Protein AF-A0A5C6QWK8-F1 (afdb_monomer_lite)

Foldseek 3Di:
DVCPVVVVVVCVVCVVVVVVVVVLVVVQVVLVVVVQFPDWAKDADPVRPDIDSIDGHRPVPPDD

Radius of gyration: 17.84 Å; chains: 1; bounding box: 49×16×43 Å

pLDDT: mean 92.24, std 10.81, range [50.44, 98.5]

Structure (mmCIF, N/CA/C/O backbone):
data_AF-A0A5C6QWK8-F1
#
_entry.id   AF-A0A5C6QWK8-F1
#
loop_
_atom_site.group_PDB
_atom_site.id
_atom_site.type_symbol
_atom_site.label_atom_id
_atom_site.label_alt_id
_atom_site.label_comp_id
_atom_site.label_asym_id
_atom_site.label_entity_id
_atom_site.label_seq_id
_atom_site.pdbx_PDB_ins_code
_atom_site.Cartn_x
_atom_site.Cartn_y
_atom_site.Cartn_z
_atom_site.occupancy
_atom_site.B_iso_or_equiv
_atom_site.auth_seq_id
_atom_site.auth_comp_id
_atom_site.auth_asym_id
_atom_site.auth_atom_id
_atom_site.pdbx_PDB_model_num
ATOM 1 N N . MET A 1 1 ? 30.583 5.694 -20.344 1.00 61.16 1 MET A N 1
ATOM 2 C CA . MET A 1 1 ? 29.276 6.385 -20.200 1.00 61.16 1 MET A CA 1
ATOM 3 C C . MET A 1 1 ? 28.150 5.784 -21.053 1.00 61.16 1 MET A C 1
ATOM 5 O O . MET A 1 1 ? 27.015 6.200 -20.864 1.00 61.16 1 MET A O 1
ATOM 9 N N . GLU A 1 2 ? 28.392 4.806 -21.940 1.00 64.69 2 GLU A N 1
ATOM 10 C CA . GLU A 1 2 ? 27.334 4.275 -22.826 1.00 64.69 2 GLU A CA 1
ATOM 11 C C . GLU A 1 2 ? 26.210 3.523 -22.091 1.00 64.69 2 GLU A C 1
ATOM 13 O O . GLU A 1 2 ? 25.034 3.744 -22.376 1.00 64.69 2 GLU A O 1
ATOM 18 N N . ASN A 1 3 ? 26.534 2.744 -21.055 1.00 84.12 3 ASN A N 1
ATOM 19 C CA . ASN A 1 3 ? 25.535 1.937 -20.338 1.00 84.12 3 ASN A CA 1
ATOM 20 C C . ASN A 1 3 ? 24.606 2.737 -19.413 1.00 84.12 3 ASN A C 1
ATOM 22 O O . ASN A 1 3 ? 23.607 2.200 -18.939 1.00 84.12 3 ASN A O 1
ATOM 26 N N . PHE A 1 4 ? 24.889 4.020 -19.161 1.00 93.88 4 PHE A N 1
ATOM 27 C CA . PHE A 1 4 ? 24.053 4.838 -18.279 1.00 93.88 4 PHE A CA 1
ATOM 28 C C . PHE A 1 4 ? 22.655 5.067 -18.865 1.00 93.88 4 PHE A C 1
ATOM 30 O O . PHE A 1 4 ? 21.665 4.998 -18.142 1.00 93.88 4 PHE A O 1
ATOM 37 N N . LYS A 1 5 ? 22.553 5.292 -20.184 1.00 95.31 5 LYS A N 1
ATOM 38 C CA . LYS A 1 5 ? 21.255 5.471 -20.858 1.00 95.31 5 LYS A CA 1
ATOM 39 C C . LYS A 1 5 ? 20.404 4.204 -20.771 1.00 95.31 5 LYS A C 1
ATOM 41 O O . LYS A 1 5 ? 19.221 4.290 -20.452 1.00 95.31 5 LYS A O 1
ATOM 46 N N . TYR A 1 6 ? 21.026 3.047 -20.998 1.00 94.62 6 TYR A N 1
ATOM 47 C CA . TYR A 1 6 ? 20.373 1.748 -20.870 1.00 94.62 6 TYR A CA 1
ATOM 48 C C . TYR A 1 6 ? 19.882 1.517 -19.437 1.00 94.62 6 TYR A C 1
ATOM 50 O O . TYR A 1 6 ? 18.690 1.305 -19.226 1.00 94.62 6 TYR A O 1
ATOM 58 N N . LEU A 1 7 ? 20.760 1.671 -18.441 1.00 95.56 7 LEU A N 1
ATOM 59 C CA . LEU A 1 7 ? 20.399 1.476 -17.038 1.00 95.56 7 LEU A CA 1
ATOM 60 C C . LEU A 1 7 ? 19.283 2.429 -16.593 1.00 95.56 7 LEU A C 1
ATOM 62 O O . LEU A 1 7 ? 18.327 2.002 -15.952 1.00 95.56 7 LEU A O 1
ATOM 66 N N . ARG A 1 8 ? 19.353 3.706 -16.990 1.00 95.88 8 ARG A N 1
ATOM 67 C CA . ARG A 1 8 ? 18.299 4.684 -16.701 1.00 95.88 8 ARG A CA 1
ATOM 68 C C . ARG A 1 8 ? 16.956 4.261 -17.290 1.00 95.88 8 ARG A C 1
ATOM 70 O O . ARG A 1 8 ? 15.947 4.436 -16.624 1.00 95.88 8 ARG A O 1
ATOM 77 N N . SER A 1 9 ? 16.931 3.692 -18.498 1.00 96.06 9 SER A N 1
ATOM 78 C CA . SER A 1 9 ? 15.681 3.224 -19.113 1.00 96.06 9 SER A CA 1
ATOM 79 C C . SER A 1 9 ? 15.047 2.056 -18.353 1.00 96.06 9 SER A C 1
ATOM 81 O O . SER A 1 9 ? 13.838 2.063 -18.139 1.00 96.06 9 SER A O 1
ATOM 83 N N . VAL A 1 10 ? 15.864 1.107 -17.880 1.00 96.38 10 VAL A N 1
ATOM 84 C CA . VAL A 1 10 ? 15.404 -0.028 -17.068 1.00 96.38 10 VAL A CA 1
ATOM 85 C C . VAL A 1 10 ? 14.858 0.472 -15.735 1.00 96.38 10 VAL A C 1
ATOM 87 O O . VAL A 1 10 ? 13.724 0.162 -15.386 1.00 96.38 10 VAL A O 1
ATOM 90 N N . ILE A 1 11 ? 15.617 1.327 -15.041 1.00 96.50 11 ILE A N 1
ATOM 91 C CA . ILE A 1 11 ? 15.175 1.922 -13.777 1.00 96.50 11 ILE A CA 1
ATOM 92 C C . ILE A 1 11 ? 13.872 2.690 -13.989 1.00 96.50 11 ILE A C 1
ATOM 94 O O . ILE A 1 11 ? 12.920 2.452 -13.267 1.00 96.50 11 ILE A O 1
ATOM 98 N N . SER A 1 12 ? 13.778 3.572 -14.987 1.00 96.75 12 SER A N 1
ATOM 99 C CA . SER A 1 12 ? 12.555 4.349 -15.225 1.00 96.75 12 SER A CA 1
ATOM 100 C C . SER A 1 12 ? 11.337 3.480 -15.550 1.00 96.75 12 SER A C 1
ATOM 102 O O . SER A 1 12 ? 10.237 3.832 -15.131 1.00 96.75 12 SER A O 1
ATOM 104 N N . ARG A 1 13 ? 11.516 2.359 -16.262 1.00 96.88 13 ARG A N 1
ATOM 105 C CA . ARG A 1 13 ? 10.440 1.399 -16.550 1.00 96.88 13 ARG A CA 1
ATOM 106 C C . ARG A 1 13 ? 9.922 0.744 -15.269 1.00 96.88 13 ARG A C 1
ATOM 108 O O . ARG A 1 13 ? 8.713 0.672 -15.072 1.00 96.88 13 ARG A O 1
ATOM 115 N N . ASP A 1 14 ? 10.834 0.304 -14.407 1.00 97.81 14 ASP A N 1
ATOM 116 C CA . ASP A 1 14 ? 10.501 -0.531 -13.247 1.00 97.81 14 ASP A CA 1
ATOM 117 C C . ASP A 1 14 ? 10.214 0.298 -11.982 1.00 97.81 14 ASP A C 1
ATOM 119 O O . ASP A 1 14 ? 9.576 -0.182 -11.044 1.00 97.81 14 ASP A O 1
ATOM 123 N N . PHE A 1 15 ? 10.633 1.568 -11.967 1.00 97.69 15 PHE A N 1
ATOM 124 C CA . PHE A 1 15 ? 10.541 2.444 -10.801 1.00 97.69 15 PHE A CA 1
ATOM 125 C C . PHE A 1 15 ? 9.109 2.632 -10.326 1.00 97.69 15 PHE A C 1
ATOM 127 O O . PHE A 1 15 ? 8.891 2.640 -9.123 1.00 97.69 15 PHE A O 1
ATOM 134 N N . LYS A 1 16 ? 8.132 2.754 -11.235 1.00 96.44 16 LYS A N 1
ATOM 135 C CA . LYS A 1 16 ? 6.727 2.938 -10.845 1.00 96.44 16 LYS A CA 1
ATOM 136 C C . LYS A 1 16 ? 6.262 1.788 -9.947 1.00 96.44 16 LYS A C 1
ATOM 138 O O . LYS A 1 16 ? 5.832 2.041 -8.828 1.00 96.44 16 LYS A O 1
ATOM 143 N N . THR A 1 17 ? 6.420 0.548 -10.405 1.00 96.38 17 THR A N 1
ATOM 144 C CA . THR A 1 17 ? 6.015 -0.652 -9.659 1.00 96.38 17 THR A CA 1
ATOM 145 C C . THR A 1 17 ? 6.772 -0.772 -8.343 1.00 96.38 17 THR A C 1
ATOM 147 O O . THR A 1 17 ? 6.154 -0.964 -7.301 1.00 96.38 17 THR A O 1
ATOM 150 N N . PHE A 1 18 ? 8.096 -0.598 -8.379 1.00 97.50 18 PHE A N 1
ATOM 151 C CA . PHE A 1 18 ? 8.921 -0.603 -7.174 1.00 97.50 18 PHE A CA 1
ATOM 152 C C . PHE A 1 18 ? 8.438 0.443 -6.160 1.00 97.50 18 PHE A C 1
ATOM 154 O O . PHE A 1 18 ? 8.132 0.110 -5.022 1.00 97.50 18 PHE A O 1
ATOM 161 N N . SER A 1 19 ? 8.289 1.699 -6.588 1.00 97.19 19 SER A N 1
ATOM 162 C CA . SER A 1 19 ? 7.902 2.802 -5.707 1.00 97.19 19 SER A CA 1
ATOM 163 C C . SER A 1 19 ? 6.520 2.620 -5.085 1.00 97.19 19 SER A C 1
ATOM 165 O O . SER A 1 19 ? 6.338 3.019 -3.942 1.00 97.19 19 SER A O 1
ATOM 167 N N . SER A 1 20 ? 5.570 1.997 -5.791 1.00 95.6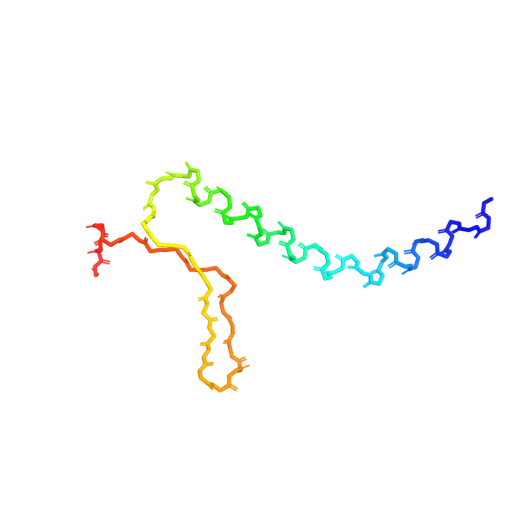2 20 SER A N 1
ATOM 168 C CA . SER A 1 20 ? 4.246 1.690 -5.241 1.00 95.62 20 SER A CA 1
ATOM 169 C C . SER A 1 20 ? 4.338 0.705 -4.074 1.00 95.62 20 SER A C 1
ATOM 171 O O . SER A 1 20 ? 3.797 0.982 -3.007 1.00 95.62 20 SER A O 1
ATOM 173 N N . ILE A 1 21 ? 5.094 -0.386 -4.243 1.00 96.31 21 ILE A N 1
ATOM 174 C CA . ILE A 1 21 ? 5.285 -1.419 -3.210 1.00 96.31 21 ILE A CA 1
ATOM 175 C C . ILE A 1 21 ? 5.999 -0.843 -1.981 1.00 96.31 21 ILE A C 1
ATOM 177 O O . ILE A 1 21 ? 5.598 -1.086 -0.839 1.00 96.31 21 ILE A O 1
ATOM 181 N N . GLU A 1 22 ? 7.052 -0.053 -2.205 1.00 97.94 22 GLU A N 1
ATOM 182 C CA . GLU A 1 22 ? 7.814 0.560 -1.114 1.00 97.94 22 GLU A CA 1
ATOM 183 C C . GLU A 1 22 ? 6.990 1.606 -0.356 1.00 97.94 22 GLU A C 1
ATOM 185 O O . GLU A 1 22 ? 7.051 1.675 0.873 1.00 97.94 22 GLU A O 1
ATOM 190 N N . LEU A 1 23 ? 6.191 2.408 -1.066 1.00 97.62 23 LEU A N 1
ATOM 191 C CA . LEU A 1 23 ? 5.340 3.421 -0.448 1.00 97.62 23 LEU A CA 1
ATOM 192 C C . LEU A 1 23 ? 4.281 2.775 0.449 1.00 97.62 23 LEU A C 1
ATOM 194 O O . LEU A 1 23 ? 4.096 3.201 1.590 1.00 97.62 23 LEU A O 1
ATOM 198 N N . GLU A 1 24 ? 3.627 1.721 -0.037 1.00 97.62 24 GLU A N 1
ATOM 199 C CA . GLU A 1 24 ? 2.647 0.966 0.740 1.00 97.62 24 GLU A CA 1
ATOM 200 C C . GLU A 1 24 ? 3.286 0.338 1.991 1.00 97.62 24 GLU A C 1
ATOM 202 O O . GLU A 1 24 ? 2.760 0.461 3.102 1.00 97.62 24 GLU A O 1
ATOM 207 N N . SER A 1 25 ? 4.469 -0.265 1.834 1.00 97.31 25 SER A N 1
ATOM 208 C CA . SER A 1 25 ? 5.232 -0.862 2.936 1.00 97.31 25 SER A CA 1
ATOM 209 C C . SER A 1 25 ? 5.611 0.169 4.002 1.00 97.31 25 SER A C 1
ATOM 211 O O . SER A 1 25 ? 5.446 -0.086 5.198 1.00 97.31 25 SER A O 1
ATOM 213 N N . LEU A 1 26 ? 6.056 1.360 3.586 1.00 98.38 26 LEU A N 1
ATOM 214 C CA . LEU A 1 26 ? 6.370 2.463 4.492 1.00 98.38 26 LEU A CA 1
ATOM 215 C C . LEU A 1 26 ? 5.137 2.900 5.291 1.00 98.38 26 LEU A C 1
ATOM 217 O O . LEU A 1 26 ? 5.212 3.028 6.513 1.00 98.38 26 LEU A O 1
ATOM 221 N N . PHE A 1 27 ? 3.994 3.110 4.636 1.00 98.25 27 PHE A N 1
ATOM 222 C CA . PHE A 1 27 ? 2.780 3.537 5.334 1.00 98.25 27 PHE A CA 1
ATOM 223 C C . PHE A 1 27 ? 2.252 2.469 6.293 1.00 98.25 27 PHE A C 1
ATOM 225 O O . PHE A 1 27 ? 1.873 2.808 7.415 1.00 98.25 27 PHE A O 1
ATOM 232 N N . LYS A 1 28 ? 2.300 1.183 5.921 1.00 97.94 28 LYS A N 1
ATOM 233 C CA . LYS A 1 28 ? 1.984 0.081 6.844 1.00 97.94 28 LYS A CA 1
ATOM 234 C C . LYS A 1 28 ? 2.891 0.113 8.076 1.00 97.94 28 LYS A C 1
ATOM 236 O O . LYS A 1 28 ? 2.384 0.037 9.194 1.00 97.94 28 LYS A O 1
ATOM 241 N N . ALA A 1 29 ? 4.200 0.305 7.899 1.00 98.31 29 ALA A N 1
ATOM 242 C CA . ALA A 1 29 ? 5.143 0.410 9.013 1.00 98.31 29 ALA A CA 1
ATOM 243 C C . ALA A 1 29 ? 4.835 1.607 9.932 1.00 98.31 29 ALA A C 1
ATOM 245 O O . ALA A 1 29 ? 4.810 1.451 11.151 1.00 98.31 29 ALA A O 1
ATOM 246 N N . LEU A 1 30 ? 4.528 2.779 9.365 1.00 98.50 30 LEU A N 1
ATOM 247 C CA . LEU A 1 30 ? 4.142 3.969 10.135 1.00 98.50 30 LEU A CA 1
ATOM 248 C C . LEU A 1 30 ? 2.847 3.754 10.935 1.00 98.50 30 LEU A C 1
ATOM 250 O O . LEU A 1 30 ? 2.744 4.186 12.084 1.00 98.50 30 LEU A O 1
ATOM 254 N N . LEU A 1 31 ? 1.856 3.077 10.350 1.00 97.81 31 LEU A N 1
ATOM 255 C CA . LEU A 1 31 ? 0.592 2.763 11.018 1.00 97.81 31 LEU A CA 1
ATOM 256 C C . LEU A 1 31 ? 0.787 1.757 12.156 1.00 97.81 31 LEU A C 1
ATOM 258 O O . LEU A 1 31 ? 0.233 1.964 13.237 1.00 97.81 31 LEU A O 1
ATOM 262 N N . ILE A 1 32 ? 1.608 0.723 11.947 1.00 96.81 32 ILE A N 1
ATOM 263 C CA . ILE A 1 32 ? 1.990 -0.238 12.990 1.00 96.81 32 ILE A CA 1
ATOM 264 C C . ILE A 1 32 ? 2.705 0.487 14.136 1.00 96.81 32 ILE A C 1
ATOM 266 O O . ILE A 1 32 ? 2.302 0.359 15.293 1.00 96.81 32 ILE A O 1
ATOM 270 N N . GLU A 1 33 ? 3.712 1.307 13.822 1.00 98.31 33 GLU A N 1
ATOM 271 C CA . GLU A 1 33 ? 4.497 2.036 14.826 1.00 98.31 33 GLU A CA 1
ATOM 272 C C . GLU A 1 33 ? 3.645 3.034 15.621 1.00 98.31 33 GLU A C 1
ATOM 274 O O . GLU A 1 33 ? 3.900 3.280 16.800 1.00 98.31 33 GLU A O 1
ATOM 279 N N . SER A 1 34 ? 2.575 3.567 15.021 1.00 97.12 34 SER A N 1
ATOM 280 C CA . SER A 1 34 ? 1.650 4.465 15.717 1.00 97.12 34 SER A CA 1
ATOM 281 C C . SER A 1 34 ? 0.938 3.813 16.909 1.00 97.12 34 SER A C 1
ATOM 283 O O . SER A 1 34 ? 0.487 4.534 17.799 1.00 97.12 34 SER A O 1
ATOM 285 N N . LYS A 1 35 ? 0.812 2.474 16.927 1.00 95.12 35 LYS A N 1
ATOM 286 C CA . LYS A 1 35 ? 0.099 1.683 17.953 1.00 95.12 35 LYS A CA 1
ATOM 287 C C . LYS A 1 35 ? -1.370 2.085 18.151 1.00 95.12 35 LYS A C 1
ATOM 289 O O . LYS A 1 35 ? -1.957 1.794 19.189 1.00 95.12 35 LYS A O 1
ATOM 294 N N . LYS A 1 36 ? -1.969 2.759 17.164 1.00 95.44 36 LYS A N 1
ATOM 295 C CA . LYS A 1 36 ? -3.360 3.243 17.211 1.00 95.44 36 LYS A CA 1
ATOM 296 C C . LYS A 1 36 ? -4.382 2.268 16.639 1.00 95.44 36 LYS A C 1
ATOM 298 O O . LYS A 1 36 ? -5.570 2.506 16.797 1.00 95.44 36 LYS A O 1
ATOM 303 N N . TYR A 1 37 ? -3.942 1.227 15.941 1.00 95.38 37 TYR A N 1
ATOM 304 C CA . TYR A 1 37 ? -4.807 0.330 15.178 1.00 95.38 37 TYR A CA 1
ATOM 305 C C . TYR A 1 37 ? -4.513 -1.111 15.577 1.00 95.38 37 TYR A C 1
ATOM 307 O O . TYR A 1 37 ? -3.354 -1.474 15.773 1.00 95.38 37 TYR A O 1
ATOM 315 N N . ASN A 1 38 ? -5.554 -1.931 15.688 1.00 92.75 38 ASN A N 1
ATOM 316 C CA . ASN A 1 38 ? -5.433 -3.352 16.013 1.00 92.75 38 ASN A CA 1
ATOM 317 C C . ASN A 1 38 ? -5.566 -4.254 14.776 1.00 92.75 38 ASN A C 1
ATOM 319 O O . ASN A 1 38 ? -5.287 -5.447 14.869 1.00 92.75 38 ASN A O 1
ATOM 323 N N . ALA A 1 39 ? -5.963 -3.697 13.628 1.00 94.06 39 ALA A N 1
ATOM 324 C CA . ALA A 1 39 ? -5.967 -4.389 12.346 1.00 94.06 39 ALA A CA 1
ATOM 325 C C . ALA A 1 39 ? -5.509 -3.449 11.224 1.00 94.06 39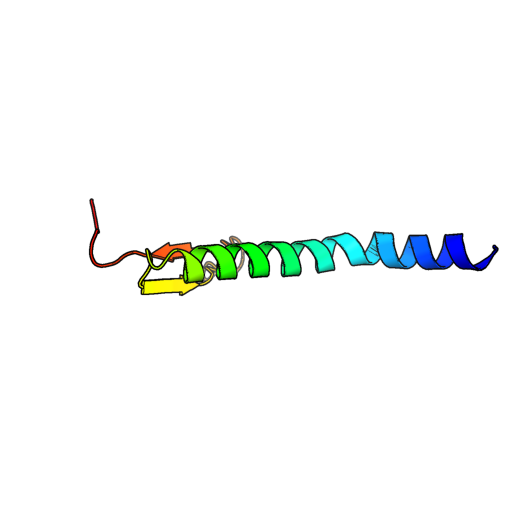 ALA A C 1
ATOM 327 O O . ALA A 1 39 ? -5.969 -2.312 11.128 1.00 94.06 39 ALA A O 1
ATOM 328 N N . ILE A 1 40 ? -4.594 -3.927 10.380 1.00 96.44 40 ILE A N 1
ATOM 329 C CA . ILE A 1 40 ? -4.082 -3.219 9.201 1.00 96.44 40 ILE A CA 1
ATOM 330 C C . ILE A 1 40 ? -4.036 -4.226 8.047 1.00 96.44 40 ILE A C 1
ATOM 332 O O . ILE A 1 40 ? -3.476 -5.310 8.207 1.00 96.44 40 ILE A O 1
ATOM 336 N N . GLY A 1 41 ? -4.6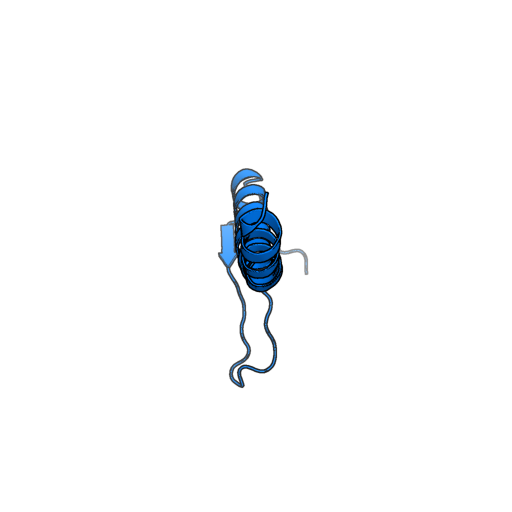15 -3.888 6.897 1.00 94.81 41 GLY A N 1
ATOM 337 C CA . GLY A 1 41 ? -4.695 -4.775 5.732 1.00 94.81 41 GLY A CA 1
ATOM 338 C C . GLY A 1 41 ? -5.133 -4.038 4.470 1.00 94.81 41 GLY A C 1
ATOM 339 O O . GLY A 1 41 ? -5.316 -2.831 4.515 1.00 94.81 41 GLY A O 1
ATOM 340 N N . GLY A 1 42 ? -5.279 -4.748 3.353 1.00 95.19 42 GLY A N 1
ATOM 341 C CA . GLY A 1 42 ? -5.859 -4.206 2.120 1.00 95.19 42 GLY A CA 1
ATOM 342 C C . GLY A 1 42 ? -7.294 -4.693 1.916 1.00 95.19 42 GLY A C 1
ATOM 343 O O . GLY A 1 42 ? -7.751 -5.609 2.604 1.00 95.19 42 GLY A O 1
ATOM 344 N N . TYR A 1 43 ? -7.992 -4.099 0.955 1.00 95.38 43 TYR A N 1
ATOM 345 C CA . TYR A 1 43 ? -9.309 -4.539 0.508 1.00 95.38 43 TYR A CA 1
ATOM 346 C C . TYR A 1 43 ? -9.345 -4.654 -1.007 1.00 95.38 43 TYR A C 1
ATOM 348 O O . TYR A 1 43 ? -8.847 -3.788 -1.718 1.00 95.38 43 TYR A O 1
ATOM 356 N N . TRP A 1 44 ? -10.017 -5.701 -1.462 1.00 96.69 44 TRP A N 1
ATOM 357 C CA . TRP A 1 44 ? -10.412 -5.896 -2.842 1.00 96.69 44 TRP A CA 1
ATOM 358 C C . TRP A 1 44 ? -11.890 -6.246 -2.854 1.00 96.69 44 TRP A C 1
ATOM 360 O O . TRP A 1 44 ? -12.339 -7.052 -2.031 1.00 96.69 44 TRP A O 1
ATOM 370 N N . ASP A 1 45 ? -12.650 -5.644 -3.765 1.00 96.12 45 ASP A N 1
ATOM 371 C CA . ASP A 1 45 ? -14.018 -6.101 -3.979 1.00 96.12 45 ASP A CA 1
ATOM 372 C C . ASP A 1 45 ? -14.045 -7.499 -4.622 1.00 96.12 45 ASP A C 1
ATOM 374 O O . ASP A 1 45 ? -13.057 -7.994 -5.167 1.00 96.12 45 ASP A O 1
ATOM 378 N N . SER A 1 46 ? -15.195 -8.168 -4.536 1.00 94.69 46 SER A N 1
ATOM 379 C CA . SER A 1 46 ? -15.366 -9.525 -5.067 1.00 94.69 46 SER A CA 1
ATOM 380 C C . SER A 1 46 ? -15.253 -9.617 -6.590 1.00 94.69 46 SER A C 1
ATOM 382 O O . SER A 1 46 ? -15.083 -10.714 -7.116 1.00 94.69 46 SER A O 1
ATOM 384 N N . GLU A 1 47 ? -15.398 -8.494 -7.294 1.00 95.38 47 GLU A N 1
ATOM 385 C CA . GLU A 1 47 ? -15.303 -8.417 -8.753 1.00 95.38 47 GLU A CA 1
ATOM 386 C C . GLU A 1 47 ? -13.871 -8.101 -9.226 1.00 95.38 47 GLU A C 1
ATOM 388 O O . GLU A 1 47 ? -13.570 -8.245 -10.409 1.00 95.38 47 GLU A O 1
ATOM 393 N N . GLY A 1 48 ? -12.976 -7.712 -8.312 1.00 90.44 48 GLY A N 1
ATOM 394 C CA . GLY A 1 48 ? -11.607 -7.281 -8.587 1.00 90.44 48 GLY A CA 1
ATOM 395 C C . GLY A 1 48 ? -11.498 -5.890 -9.221 1.00 90.44 48 GLY A C 1
ATOM 396 O O . GLY A 1 48 ? -10.455 -5.570 -9.788 1.00 90.44 48 GLY A O 1
ATOM 397 N N . HIS A 1 49 ? -12.553 -5.071 -9.178 1.00 95.44 49 HIS A N 1
ATOM 398 C CA . HIS A 1 49 ? -12.585 -3.768 -9.850 1.00 95.44 49 HIS A CA 1
ATOM 399 C C . HIS A 1 49 ? -12.004 -2.642 -8.998 1.00 95.44 49 HIS A C 1
ATOM 401 O O . HIS A 1 49 ? -11.389 -1.719 -9.534 1.00 95.44 49 HIS A O 1
AT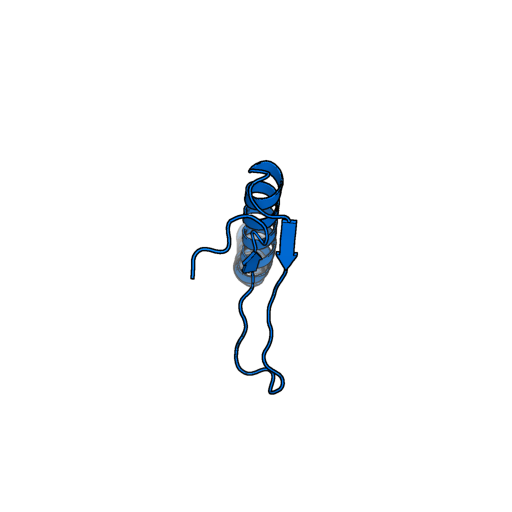OM 407 N N . ASN A 1 50 ? -12.209 -2.707 -7.684 1.00 95.69 50 ASN A N 1
ATOM 408 C CA . ASN A 1 50 ? -11.763 -1.690 -6.747 1.00 95.69 50 ASN A CA 1
ATOM 409 C C . ASN A 1 50 ? -10.805 -2.281 -5.715 1.00 95.69 50 ASN A C 1
ATOM 411 O O . ASN A 1 50 ? -11.085 -3.312 -5.097 1.00 95.69 50 ASN A O 1
ATOM 415 N N . GLU A 1 51 ? -9.716 -1.551 -5.491 1.00 95.69 51 GLU A N 1
ATOM 416 C CA . GLU A 1 51 ? -8.698 -1.830 -4.486 1.00 95.69 51 GLU A CA 1
ATOM 417 C C . GLU A 1 51 ? -8.600 -0.662 -3.503 1.00 95.69 51 GLU A C 1
ATOM 419 O O . GLU A 1 51 ? -8.686 0.512 -3.878 1.00 95.69 51 GLU A O 1
ATOM 424 N N . VAL A 1 52 ? -8.385 -1.000 -2.235 1.00 95.81 52 VAL A N 1
ATOM 425 C CA . VAL A 1 52 ? -7.833 -0.085 -1.238 1.00 95.81 52 VAL A CA 1
ATOM 426 C C . VAL A 1 52 ? -6.575 -0.736 -0.676 1.00 95.81 52 VAL A C 1
ATOM 428 O O . VAL A 1 52 ? -6.670 -1.699 0.087 1.00 95.81 52 VAL A O 1
ATOM 431 N N . ASP A 1 53 ? -5.407 -0.194 -1.024 1.00 95.50 53 ASP A N 1
ATOM 432 C CA . ASP A 1 53 ? -4.099 -0.769 -0.665 1.00 95.50 53 ASP A CA 1
ATOM 433 C C . ASP A 1 53 ? -3.917 -0.912 0.859 1.00 95.50 53 ASP A C 1
ATOM 435 O O . ASP A 1 53 ? -3.336 -1.880 1.364 1.00 95.50 53 ASP A O 1
ATOM 439 N N . ILE A 1 54 ? -4.421 0.072 1.619 1.00 97.31 54 ILE A N 1
ATOM 440 C CA . ILE A 1 54 ? -4.275 0.133 3.076 1.00 97.31 54 ILE A CA 1
ATOM 441 C C . ILE A 1 54 ? -5.562 0.615 3.749 1.00 97.31 54 ILE A C 1
ATOM 443 O O . ILE A 1 54 ? -6.013 1.743 3.567 1.00 97.31 54 ILE A O 1
ATOM 447 N N . ILE A 1 55 ? -6.079 -0.225 4.635 1.00 96.25 55 ILE A N 1
ATOM 448 C CA . ILE A 1 55 ? -7.120 0.044 5.618 1.00 96.25 55 ILE A CA 1
ATOM 449 C C . ILE A 1 55 ? -6.520 -0.217 6.999 1.00 96.25 55 ILE A C 1
ATOM 451 O O . ILE A 1 55 ? -5.912 -1.262 7.234 1.00 96.25 55 ILE A O 1
ATOM 455 N N . ALA A 1 56 ? -6.712 0.722 7.923 1.00 96.19 56 ALA A N 1
ATOM 456 C CA . ALA A 1 56 ? -6.322 0.584 9.320 1.00 96.19 56 ALA A CA 1
ATOM 457 C C . ALA A 1 56 ? -7.546 0.789 10.218 1.00 96.19 56 ALA A C 1
ATOM 459 O O . ALA A 1 56 ? -8.217 1.818 10.137 1.00 96.19 56 ALA A O 1
ATOM 460 N N . VAL A 1 57 ? -7.841 -0.195 11.065 1.00 94.19 57 VAL A N 1
ATOM 461 C CA . VAL A 1 57 ? -9.016 -0.217 11.941 1.00 94.19 57 VAL A CA 1
ATOM 462 C C . VAL A 1 57 ? -8.569 -0.160 13.398 1.00 94.19 57 VAL A C 1
ATOM 464 O O . VAL A 1 57 ? -7.676 -0.896 13.826 1.00 94.19 57 VAL A O 1
ATOM 467 N N . ASN A 1 58 ? -9.200 0.734 14.157 1.00 93.38 58 ASN A N 1
ATOM 468 C CA . ASN A 1 58 ? -9.173 0.748 15.614 1.00 93.38 58 ASN A CA 1
ATOM 469 C C . ASN A 1 58 ? -10.557 0.310 16.107 1.00 93.38 58 ASN A C 1
ATOM 471 O O . ASN A 1 58 ? -11.527 1.061 16.018 1.00 93.38 58 ASN A O 1
ATOM 475 N N . ASP A 1 59 ? -10.648 -0.926 16.587 1.00 85.31 59 ASP A N 1
ATOM 476 C CA . ASP A 1 59 ? -11.895 -1.526 17.048 1.00 85.31 59 ASP A CA 1
ATOM 477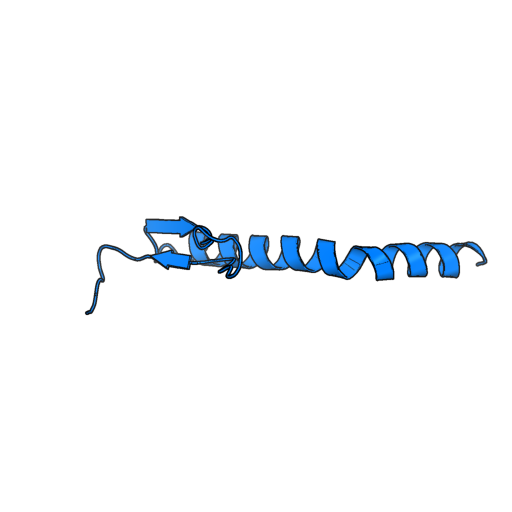 C C . ASP A 1 59 ? -12.341 -1.027 18.429 1.00 85.31 59 ASP A C 1
ATOM 479 O O . ASP A 1 59 ? -13.510 -1.187 18.778 1.00 85.31 59 ASP A O 1
ATOM 483 N N . VAL A 1 60 ? -11.436 -0.428 19.209 1.00 82.12 60 VAL A N 1
ATOM 484 C CA . VAL A 1 60 ? -11.720 0.081 20.560 1.00 82.12 60 VAL A CA 1
ATOM 485 C C . VAL A 1 60 ? -12.387 1.450 20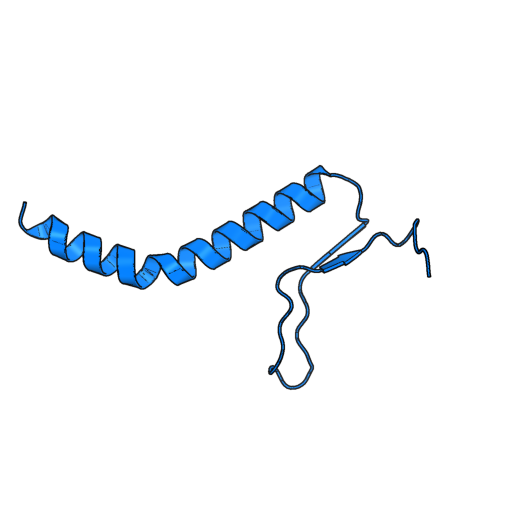.488 1.00 82.12 60 VAL A C 1
ATOM 487 O O . VAL A 1 60 ? -13.397 1.686 21.145 1.00 82.12 60 VAL A O 1
ATOM 490 N N . ASP A 1 61 ? -11.863 2.332 19.639 1.00 71.62 61 ASP A N 1
ATOM 491 C CA . ASP A 1 61 ? -12.348 3.703 19.475 1.00 71.62 61 ASP A CA 1
ATOM 492 C C . ASP A 1 61 ? -13.375 3.833 18.345 1.00 71.62 61 ASP A C 1
ATOM 494 O O . ASP A 1 61 ? -13.428 4.879 17.694 1.00 71.62 61 ASP A O 1
ATOM 498 N N . LYS A 1 62 ? -14.197 2.800 18.085 1.00 60.97 62 LYS A N 1
ATOM 499 C CA . LYS A 1 62 ? -15.282 2.882 17.090 1.00 60.97 62 LYS A CA 1
ATOM 500 C C . LYS A 1 62 ? -16.240 4.019 17.449 1.00 60.97 62 LYS A C 1
ATOM 502 O O . LYS A 1 62 ? -17.221 3.826 18.162 1.00 60.97 62 LYS A O 1
ATOM 507 N N . LYS A 1 63 ? -15.964 5.215 16.938 1.00 54.66 63 LYS A N 1
ATOM 508 C CA . LYS A 1 63 ? -16.919 6.310 16.877 1.00 54.66 63 LYS A CA 1
ATOM 509 C C . LYS A 1 63 ? -17.692 6.139 15.581 1.00 54.66 63 LYS A C 1
ATOM 511 O O . LYS A 1 63 ? -17.127 6.292 14.501 1.00 54.66 63 LYS A O 1
ATOM 516 N N . ILE A 1 64 ? -18.946 5.733 15.745 1.00 50.44 64 ILE A N 1
ATOM 517 C CA . ILE A 1 64 ? -19.984 5.806 14.717 1.00 50.44 64 ILE A CA 1
ATOM 518 C C . ILE A 1 64 ? -20.311 7.282 14.488 1.00 50.44 64 ILE A C 1
ATOM 520 O O . ILE A 1 64 ? -20.383 8.016 15.504 1.00 50.44 64 ILE A O 1
#

Secondary structure (DSSP, 8-state):
-THHHHHHHHHHHHHHHHHHHHHHHHHHHHHHHTT--SEEEEEE-TTS--EEEEEEE-SSS---

Sequence (64 aa):
MENFKYLRSVISRDFKTFSSIELESLFKALLIESKKYNAIGGYWDSEGHNEVDIIAVNDVDKKI